Protein AF-A0A7S0KN41-F1 (afdb_monomer_lite)

Structure (mmCIF, N/CA/C/O backbone):
data_AF-A0A7S0KN41-F1
#
_entry.id   AF-A0A7S0KN41-F1
#
loop_
_atom_site.group_PDB
_atom_site.id
_atom_site.type_symbol
_atom_site.label_atom_id
_atom_site.label_alt_id
_atom_site.label_comp_id
_atom_site.label_asym_id
_atom_site.label_entity_id
_atom_site.label_seq_id
_atom_site.pdbx_PDB_ins_code
_atom_site.Cartn_x
_atom_site.Cartn_y
_atom_site.Cartn_z
_atom_site.occupancy
_atom_site.B_iso_or_equiv
_atom_site.auth_seq_id
_atom_site.auth_comp_id
_atom_site.auth_asym_id
_atom_site.auth_atom_id
_atom_site.pdbx_PDB_model_num
ATOM 1 N N . GLN A 1 1 ? -6.021 -13.350 -3.121 1.00 52.75 1 GLN A N 1
ATOM 2 C CA . GLN A 1 1 ? -6.226 -12.996 -4.548 1.00 52.75 1 GLN A CA 1
ATOM 3 C C . GLN A 1 1 ? -6.730 -11.561 -4.726 1.00 52.75 1 GLN A C 1
ATOM 5 O O . GLN A 1 1 ? -6.166 -10.861 -5.558 1.00 52.75 1 GLN A O 1
ATOM 10 N N . ALA A 1 2 ? -7.690 -11.093 -3.914 1.00 72.75 2 ALA A N 1
ATOM 11 C CA . ALA A 1 2 ? -8.206 -9.717 -3.962 1.00 72.75 2 ALA A CA 1
ATOM 12 C C . ALA A 1 2 ? -7.111 -8.631 -3.892 1.00 72.75 2 ALA A C 1
ATOM 14 O O . ALA A 1 2 ? -7.064 -7.757 -4.751 1.00 72.75 2 ALA A O 1
ATOM 15 N N . THR A 1 3 ? -6.153 -8.743 -2.964 1.00 76.12 3 THR A N 1
ATOM 16 C CA . THR A 1 3 ? -5.065 -7.759 -2.797 1.00 76.12 3 THR A CA 1
ATOM 17 C C . THR A 1 3 ? -4.237 -7.556 -4.066 1.00 76.12 3 THR A C 1
ATOM 19 O O . THR A 1 3 ? -3.926 -6.428 -4.422 1.00 76.12 3 THR A O 1
ATOM 22 N N . ARG A 1 4 ? -3.923 -8.629 -4.805 1.00 78.88 4 ARG A N 1
ATOM 23 C CA . ARG A 1 4 ? -3.158 -8.538 -6.060 1.00 78.88 4 ARG A CA 1
ATOM 24 C C . ARG A 1 4 ? -3.926 -7.776 -7.139 1.00 78.88 4 ARG A C 1
ATOM 26 O O . ARG A 1 4 ? -3.322 -6.983 -7.855 1.00 78.88 4 ARG A O 1
ATOM 33 N N . ALA A 1 5 ? -5.228 -8.032 -7.266 1.00 83.44 5 ALA A N 1
ATOM 34 C CA . ALA A 1 5 ? -6.073 -7.331 -8.228 1.00 83.44 5 ALA A CA 1
ATOM 35 C C . ALA A 1 5 ? -6.192 -5.844 -7.868 1.00 83.44 5 ALA A C 1
ATOM 37 O O . ALA A 1 5 ? -6.015 -4.990 -8.732 1.00 83.44 5 ALA A O 1
ATOM 38 N N . THR A 1 6 ? -6.395 -5.535 -6.584 1.00 85.56 6 THR A N 1
ATOM 39 C CA . THR A 1 6 ? -6.456 -4.154 -6.091 1.00 85.56 6 THR A CA 1
ATOM 40 C C . THR A 1 6 ? -5.143 -3.411 -6.309 1.00 85.56 6 THR A C 1
ATOM 42 O O . THR A 1 6 ? -5.169 -2.311 -6.850 1.00 85.56 6 THR A O 1
ATOM 45 N N . VAL A 1 7 ? -3.999 -4.008 -5.959 1.00 84.12 7 VAL A N 1
ATOM 46 C CA . VAL A 1 7 ? -2.689 -3.359 -6.130 1.00 84.12 7 VAL A CA 1
ATOM 47 C C . VAL A 1 7 ? -2.419 -3.050 -7.596 1.00 84.12 7 VAL A C 1
ATOM 49 O O . VAL A 1 7 ? -2.071 -1.920 -7.913 1.00 84.12 7 VAL A O 1
ATOM 52 N N . ARG A 1 8 ? -2.638 -4.003 -8.507 1.00 83.75 8 ARG A N 1
ATOM 53 C CA . ARG A 1 8 ? -2.463 -3.747 -9.945 1.00 83.75 8 ARG A CA 1
ATOM 54 C C . ARG A 1 8 ? -3.367 -2.622 -10.435 1.00 83.75 8 ARG A C 1
ATOM 56 O O . ARG A 1 8 ? -2.878 -1.671 -11.029 1.00 83.75 8 ARG A O 1
ATOM 63 N N . ARG A 1 9 ? -4.654 -2.670 -10.077 1.00 85.75 9 ARG A N 1
ATOM 64 C CA . ARG A 1 9 ? -5.643 -1.650 -10.448 1.00 85.75 9 ARG A CA 1
ATOM 65 C C . ARG A 1 9 ? -5.281 -0.244 -9.959 1.00 85.75 9 ARG A C 1
ATOM 67 O O . ARG A 1 9 ? -5.633 0.720 -10.623 1.00 85.75 9 ARG A O 1
ATOM 74 N N . VAL A 1 10 ? -4.634 -0.119 -8.800 1.00 84.50 10 VAL A N 1
ATOM 75 C CA . VAL A 1 10 ? -4.264 1.183 -8.220 1.00 84.50 10 VAL A CA 1
ATOM 76 C C . VAL A 1 10 ? -2.898 1.659 -8.713 1.00 84.50 10 VAL A C 1
ATOM 78 O O . VAL A 1 10 ? -2.731 2.841 -9.000 1.00 84.50 10 VAL A O 1
ATOM 81 N N . ILE A 1 11 ? -1.921 0.757 -8.815 1.00 84.38 11 ILE A N 1
ATOM 82 C CA . ILE A 1 11 ? -0.528 1.115 -9.093 1.00 84.38 11 ILE A CA 1
ATOM 83 C C . ILE A 1 11 ? -0.243 1.206 -10.593 1.00 84.38 11 ILE A C 1
ATOM 85 O O . ILE A 1 11 ? 0.434 2.141 -11.001 1.00 84.38 11 ILE A O 1
ATOM 89 N N . GLU A 1 12 ? -0.768 0.310 -11.435 1.00 84.31 12 GLU A N 1
ATOM 90 C CA . GLU A 1 12 ? -0.492 0.351 -12.885 1.00 84.31 12 GLU A CA 1
ATOM 91 C C . GLU A 1 12 ? -0.879 1.701 -13.527 1.00 84.31 12 GLU A C 1
ATOM 93 O O . GLU A 1 12 ? -0.041 2.272 -14.223 1.00 84.31 12 GLU A O 1
ATOM 98 N N . PRO A 1 13 ? -2.042 2.315 -13.219 1.00 85.50 13 PRO A N 1
ATOM 99 C CA . PRO A 1 13 ? -2.366 3.646 -13.742 1.00 85.50 13 PRO A CA 1
ATOM 100 C C . PRO A 1 13 ? -1.422 4.757 -13.250 1.00 85.50 13 PRO A C 1
ATOM 102 O O . PRO A 1 13 ? -1.125 5.700 -13.990 1.00 85.50 13 PRO A O 1
ATOM 105 N N . LYS A 1 14 ? -0.916 4.660 -12.010 1.00 82.81 14 LYS A N 1
ATOM 106 C CA . LYS A 1 14 ? 0.088 5.606 -11.492 1.00 82.81 14 LYS A CA 1
ATOM 107 C C . LYS A 1 14 ? 1.402 5.471 -12.263 1.00 82.81 14 LYS A C 1
ATOM 109 O O . LYS A 1 14 ? 1.969 6.478 -12.678 1.00 82.81 14 LYS A O 1
ATOM 114 N N . LEU A 1 15 ? 1.830 4.237 -12.528 1.00 80.69 15 LEU A N 1
ATOM 115 C CA . LEU A 1 15 ? 3.038 3.949 -13.303 1.00 80.69 15 LEU A CA 1
ATOM 116 C C . LEU A 1 15 ? 2.958 4.471 -14.735 1.00 80.69 15 LEU A C 1
ATOM 118 O O . LEU A 1 15 ? 3.934 5.028 -15.240 1.00 80.69 15 LEU A O 1
ATOM 122 N N . ASP A 1 16 ? 1.799 4.330 -15.373 1.00 81.31 16 ASP A N 1
ATOM 123 C CA . ASP A 1 16 ? 1.594 4.826 -16.732 1.00 81.31 16 ASP A CA 1
ATOM 124 C C . ASP A 1 16 ? 1.563 6.359 -16.791 1.00 81.31 16 ASP A C 1
ATOM 126 O O . ASP A 1 16 ? 2.153 6.951 -17.701 1.00 81.31 16 ASP A O 1
ATOM 130 N N . SER A 1 17 ? 0.922 7.015 -15.817 1.00 79.44 17 SER A N 1
ATOM 131 C CA . SER A 1 17 ? 0.825 8.483 -15.785 1.00 79.44 17 SER A CA 1
ATOM 132 C C . SER A 1 17 ? 2.149 9.174 -15.444 1.00 79.44 17 SER A C 1
ATOM 134 O O . SER A 1 17 ? 2.431 10.245 -15.979 1.00 79.44 17 SER A O 1
ATOM 136 N N . GLN A 1 18 ? 2.994 8.552 -14.619 1.00 78.19 18 GLN A N 1
ATOM 137 C CA . GLN A 1 18 ? 4.309 9.083 -14.235 1.00 78.19 18 GLN A CA 1
ATOM 138 C C . GLN A 1 18 ? 5.471 8.500 -15.047 1.00 78.19 18 GLN A C 1
ATOM 140 O O . GLN A 1 18 ? 6.637 8.598 -14.659 1.00 78.19 18 GLN A O 1
ATOM 145 N N . ARG A 1 19 ? 5.169 7.893 -16.195 1.00 82.50 19 ARG A N 1
ATOM 146 C CA . ARG A 1 19 ? 6.162 7.237 -17.040 1.00 82.50 19 ARG A CA 1
ATOM 147 C C . ARG A 1 19 ? 7.242 8.227 -17.519 1.00 82.50 19 ARG A C 1
ATOM 149 O O . ARG A 1 19 ? 6.924 9.195 -18.215 1.00 82.50 19 ARG A O 1
ATOM 156 N N . PRO A 1 20 ? 8.529 7.965 -17.233 1.00 81.44 20 PRO A N 1
ATOM 157 C CA . PRO A 1 20 ? 9.631 8.795 -17.714 1.00 81.44 20 PRO A CA 1
ATOM 158 C C . PRO A 1 20 ? 9.752 8.816 -19.243 1.00 81.44 20 PRO A C 1
ATOM 160 O O . PRO A 1 20 ? 9.395 7.857 -19.936 1.00 81.44 20 PRO A O 1
ATOM 163 N N . LYS A 1 21 ? 10.332 9.896 -19.786 1.00 80.06 21 LYS A N 1
ATOM 164 C CA . LYS A 1 21 ? 10.627 10.004 -21.224 1.00 80.06 21 LYS A CA 1
ATOM 165 C C . LYS A 1 21 ? 11.539 8.856 -21.672 1.00 80.06 21 LYS A C 1
ATOM 167 O O . LYS A 1 21 ? 12.534 8.556 -21.024 1.00 80.06 21 LYS A O 1
ATOM 172 N N . GLY A 1 22 ? 11.206 8.243 -22.806 1.00 78.75 22 GLY A N 1
ATOM 173 C CA . GLY A 1 22 ? 11.960 7.117 -23.364 1.00 78.75 22 GLY A CA 1
ATOM 174 C C . GLY A 1 22 ? 11.556 5.746 -22.817 1.00 78.75 22 GLY A C 1
ATOM 175 O O . GLY A 1 22 ? 12.066 4.746 -23.299 1.00 78.75 22 GLY A O 1
ATOM 176 N N . ILE A 1 23 ? 10.621 5.657 -21.868 1.00 84.75 23 ILE A N 1
ATOM 177 C CA . ILE A 1 23 ? 10.024 4.380 -21.456 1.00 84.75 23 ILE A CA 1
ATOM 178 C C . ILE A 1 23 ? 8.722 4.193 -22.226 1.00 84.75 23 ILE A C 1
ATOM 180 O O . ILE A 1 23 ? 7.878 5.081 -22.227 1.00 84.75 23 ILE A O 1
ATOM 184 N N . SER A 1 24 ? 8.538 3.050 -22.887 1.00 85.75 24 SER A N 1
ATOM 185 C CA . SER A 1 24 ? 7.332 2.723 -23.657 1.00 85.75 24 SER A CA 1
ATOM 186 C C . SER A 1 24 ? 6.235 2.090 -22.795 1.00 85.75 24 SER A C 1
ATOM 188 O O . SER A 1 24 ? 5.062 2.370 -23.031 1.00 85.75 24 SER A O 1
ATOM 190 N N . SER A 1 25 ? 6.597 1.309 -21.771 1.00 86.12 25 SER A N 1
ATOM 191 C CA . SER A 1 25 ? 5.650 0.697 -20.824 1.00 86.12 25 SER A CA 1
ATOM 192 C C . SER A 1 25 ? 6.318 0.352 -19.492 1.00 86.12 25 SER A C 1
ATOM 194 O O . SER A 1 25 ? 7.483 -0.063 -19.502 1.00 86.12 25 SER A O 1
ATOM 196 N N . MET A 1 26 ? 5.566 0.390 -18.390 1.00 86.06 26 MET A N 1
ATOM 197 C CA . MET A 1 26 ? 6.001 -0.099 -17.079 1.00 86.06 26 MET A CA 1
ATOM 198 C C . MET A 1 26 ? 4.859 -0.873 -16.402 1.00 86.06 26 MET A C 1
ATOM 200 O O . MET A 1 26 ? 3.860 -0.292 -16.008 1.00 86.06 26 MET A O 1
ATOM 204 N N . THR A 1 27 ? 4.988 -2.198 -16.290 1.00 87.50 27 THR A N 1
ATOM 205 C CA . THR A 1 27 ? 3.902 -3.093 -15.820 1.00 87.50 27 THR A CA 1
ATOM 206 C C . THR A 1 27 ? 4.419 -4.150 -14.847 1.00 87.50 27 THR A C 1
ATOM 208 O O . THR A 1 27 ? 5.622 -4.416 -14.801 1.00 87.50 27 THR A O 1
ATOM 211 N N . PHE A 1 28 ? 3.540 -4.787 -14.064 1.00 88.56 28 PHE A N 1
ATOM 212 C CA . PHE A 1 28 ? 3.951 -5.878 -13.172 1.00 88.56 28 PHE A CA 1
ATOM 213 C C . PHE A 1 28 ? 4.262 -7.165 -13.950 1.00 88.56 28 PHE A C 1
ATOM 215 O O . PHE A 1 28 ? 3.358 -7.825 -14.464 1.00 88.56 28 PHE A O 1
ATOM 222 N N . ASP A 1 29 ? 5.521 -7.597 -13.915 1.00 90.81 29 ASP A N 1
ATOM 223 C CA . ASP A 1 29 ? 5.954 -8.930 -14.357 1.00 90.81 29 ASP A CA 1
ATOM 224 C C . ASP A 1 29 ? 5.565 -9.994 -13.318 1.00 90.81 29 ASP A C 1
ATOM 226 O O . ASP A 1 29 ? 4.982 -11.032 -13.633 1.00 90.81 29 ASP A O 1
ATOM 230 N N . ALA A 1 30 ? 5.813 -9.699 -12.039 1.00 90.19 30 ALA A N 1
ATOM 231 C CA . ALA A 1 30 ? 5.423 -10.540 -10.914 1.00 90.19 30 ALA A CA 1
ATOM 232 C C . ALA A 1 30 ? 5.002 -9.680 -9.719 1.00 90.19 30 ALA A C 1
ATOM 234 O O . ALA A 1 30 ? 5.593 -8.639 -9.451 1.00 90.19 30 ALA A O 1
ATOM 235 N N . PHE A 1 31 ? 3.975 -10.128 -8.997 1.00 88.88 31 PHE A N 1
ATOM 236 C CA . PHE A 1 31 ? 3.540 -9.493 -7.757 1.00 88.88 31 PHE A CA 1
ATOM 237 C C . PHE A 1 31 ? 3.038 -10.543 -6.766 1.00 88.88 31 PHE A C 1
ATOM 239 O O . PHE A 1 31 ? 2.058 -11.245 -7.042 1.00 88.88 31 PHE A O 1
ATOM 246 N N . ASN A 1 32 ? 3.700 -10.628 -5.618 1.00 87.88 32 ASN A N 1
ATOM 247 C CA . ASN A 1 32 ? 3.282 -11.377 -4.441 1.00 87.88 32 ASN A CA 1
ATOM 248 C C . ASN A 1 32 ? 3.779 -10.635 -3.191 1.00 87.88 32 ASN A C 1
ATOM 250 O O . ASN A 1 32 ? 4.913 -10.168 -3.185 1.00 87.88 32 ASN A O 1
ATOM 254 N N . LEU A 1 33 ? 2.965 -10.550 -2.140 1.00 85.94 33 LEU A N 1
ATOM 255 C CA . LEU A 1 33 ? 3.388 -10.001 -0.848 1.00 85.94 33 LEU A CA 1
ATOM 256 C C . LEU A 1 33 ? 4.203 -11.013 -0.023 1.00 85.94 33 LEU A C 1
ATOM 258 O O . LEU A 1 33 ? 4.853 -10.640 0.939 1.00 85.94 33 LEU A O 1
ATOM 262 N N . GLY A 1 34 ? 4.250 -12.278 -0.433 1.00 87.81 34 GLY A N 1
ATOM 263 C CA . GLY A 1 34 ? 4.980 -13.323 0.274 1.00 87.81 34 GLY A CA 1
ATOM 264 C C . GLY A 1 34 ? 4.087 -14.054 1.271 1.00 87.81 34 GLY A C 1
ATOM 265 O O . GLY A 1 34 ? 2.868 -14.110 1.104 1.00 87.81 34 GLY A O 1
ATOM 266 N N . THR A 1 35 ? 4.707 -14.670 2.271 1.00 89.31 35 THR A N 1
ATOM 267 C CA . THR A 1 35 ? 4.035 -15.577 3.221 1.00 89.31 35 THR A CA 1
ATOM 268 C C . THR A 1 35 ? 4.155 -15.129 4.671 1.00 89.31 35 THR A C 1
ATOM 270 O O . THR A 1 35 ? 3.518 -15.714 5.539 1.00 89.31 35 THR A O 1
ATOM 273 N N . ILE A 1 36 ? 4.978 -14.116 4.943 1.00 91.56 36 ILE A N 1
ATOM 274 C CA . ILE A 1 36 ? 5.187 -13.586 6.289 1.00 91.56 36 ILE A CA 1
ATOM 275 C C . ILE A 1 36 ? 4.062 -12.582 6.591 1.00 91.56 36 ILE A C 1
ATOM 277 O O . ILE A 1 36 ? 3.945 -11.593 5.861 1.00 91.56 36 ILE A O 1
ATOM 281 N N . PRO A 1 37 ? 3.224 -12.810 7.617 1.00 92.12 37 PRO A N 1
ATOM 282 C CA . PRO A 1 37 ? 2.175 -11.869 8.000 1.00 92.12 37 PRO A CA 1
ATOM 283 C C . PRO A 1 37 ? 2.747 -10.653 8.756 1.00 92.12 37 PRO A C 1
ATOM 285 O O . PRO A 1 37 ? 3.859 -10.724 9.284 1.00 92.12 37 PRO A O 1
ATOM 288 N N . PRO A 1 38 ? 2.012 -9.528 8.824 1.00 94.19 38 PRO A N 1
ATOM 289 C CA . PRO A 1 38 ? 2.363 -8.412 9.700 1.00 94.19 38 PRO A CA 1
ATOM 290 C C . PRO A 1 38 ? 2.279 -8.821 11.177 1.00 94.19 38 PRO A C 1
ATOM 292 O O . PRO A 1 38 ? 1.393 -9.576 11.576 1.00 94.19 38 PRO A O 1
ATOM 295 N N . LEU A 1 39 ? 3.190 -8.290 11.986 1.00 96.88 39 LEU A N 1
ATOM 296 C CA . LEU A 1 39 ? 3.156 -8.356 13.438 1.00 96.88 39 LEU A CA 1
ATOM 297 C C . LEU A 1 39 ? 2.352 -7.169 13.964 1.00 96.88 39 LEU A C 1
ATOM 299 O O . LEU A 1 39 ? 2.676 -6.018 13.675 1.00 96.88 39 LEU A O 1
ATOM 303 N N . ILE A 1 40 ? 1.323 -7.447 14.758 1.00 97.44 40 ILE A N 1
ATOM 304 C CA . ILE A 1 40 ? 0.592 -6.410 15.479 1.00 97.44 40 ILE A CA 1
ATOM 305 C C . ILE A 1 40 ? 1.349 -6.113 16.771 1.00 97.44 40 ILE A C 1
ATOM 307 O O . ILE A 1 40 ? 1.549 -7.003 17.594 1.00 97.44 40 ILE A O 1
ATOM 311 N N . GLU A 1 41 ? 1.775 -4.867 16.936 1.00 96.38 41 GLU A N 1
ATOM 312 C CA . GLU A 1 41 ? 2.500 -4.412 18.124 1.00 96.38 41 GLU A CA 1
ATOM 313 C C . GLU A 1 41 ? 1.544 -3.929 19.211 1.00 96.38 41 GLU A C 1
ATOM 315 O O . GLU A 1 41 ? 1.779 -4.151 20.395 1.00 96.38 41 GLU A O 1
ATOM 320 N N . HIS A 1 42 ? 0.473 -3.244 18.806 1.00 94.62 42 HIS A N 1
ATOM 321 C CA . HIS A 1 42 ? -0.465 -2.617 19.725 1.00 94.62 42 HIS A CA 1
ATOM 322 C C . HIS A 1 42 ? -1.845 -2.474 19.085 1.00 94.62 42 HIS A C 1
ATOM 324 O O . HIS A 1 42 ? -1.950 -2.130 17.906 1.00 94.62 42 HIS A O 1
ATOM 330 N N . ILE A 1 43 ? -2.892 -2.704 19.877 1.00 97.06 43 ILE A N 1
ATOM 331 C CA . ILE A 1 43 ? -4.289 -2.460 19.512 1.00 97.06 43 ILE A CA 1
ATOM 332 C C . ILE A 1 43 ? -4.920 -1.648 20.637 1.00 97.06 43 ILE A C 1
ATOM 334 O O . ILE A 1 43 ? -4.829 -2.043 21.798 1.00 97.06 43 ILE A O 1
ATOM 338 N N . ALA A 1 44 ? -5.590 -0.553 20.294 1.00 96.44 44 ALA A N 1
ATOM 339 C CA . ALA A 1 44 ? -6.383 0.221 21.237 1.00 96.44 44 ALA A CA 1
ATOM 340 C C . ALA A 1 44 ? -7.702 0.669 20.616 1.00 96.44 44 ALA A C 1
ATOM 342 O O . ALA A 1 44 ? -7.777 0.970 19.428 1.00 96.44 44 ALA A O 1
ATOM 343 N N . LEU A 1 45 ? -8.732 0.745 21.451 1.00 96.81 45 LEU A N 1
ATOM 344 C CA . LEU A 1 45 ? -9.925 1.521 21.144 1.00 96.81 45 LEU A CA 1
ATOM 345 C C . LEU A 1 45 ? -9.607 2.993 21.384 1.00 96.81 45 LEU A C 1
ATOM 347 O O . LEU A 1 45 ? -9.017 3.332 22.412 1.00 96.81 45 LEU A O 1
ATOM 351 N N . VAL A 1 46 ? -9.989 3.849 20.444 1.00 94.31 46 VAL A N 1
ATOM 352 C CA . VAL A 1 46 ? -9.829 5.299 20.578 1.00 94.31 46 VAL A CA 1
ATOM 353 C C . VAL A 1 46 ? -11.201 5.960 20.678 1.00 94.31 46 VAL A C 1
ATOM 355 O O . VAL A 1 46 ? -12.180 5.388 20.188 1.00 94.31 46 VAL A O 1
ATOM 358 N N . PRO A 1 47 ? -11.304 7.129 21.339 1.00 95.00 47 PRO A N 1
ATOM 359 C CA . PRO A 1 47 ? -12.542 7.893 21.350 1.00 95.00 47 PRO A CA 1
ATOM 360 C C . PRO A 1 47 ? -13.030 8.115 19.914 1.00 95.00 47 PRO A C 1
ATOM 362 O O . PRO A 1 47 ? -12.210 8.461 19.060 1.00 95.00 47 PRO A O 1
ATOM 365 N N . PRO A 1 48 ? -14.316 7.874 19.633 1.00 93.81 48 PRO A N 1
ATOM 366 C CA . PRO A 1 48 ? -14.835 8.048 18.291 1.00 93.81 48 PRO A CA 1
ATOM 367 C C . PRO A 1 48 ? -14.938 9.536 17.939 1.00 93.81 48 PRO A C 1
ATOM 369 O O . PRO A 1 48 ? -15.122 10.374 18.827 1.00 93.81 48 PRO A O 1
ATOM 372 N N . ASP A 1 49 ? -14.816 9.855 16.648 1.00 92.00 49 ASP A N 1
ATOM 373 C CA . ASP A 1 49 ? -14.982 11.229 16.165 1.00 92.00 49 ASP A CA 1
ATOM 374 C C . ASP A 1 49 ? -16.482 11.599 16.127 1.00 92.00 49 ASP A C 1
ATOM 376 O O . ASP A 1 49 ? -16.847 12.728 16.462 1.00 92.00 49 ASP A O 1
ATOM 380 N N . GLU A 1 50 ? -17.358 10.632 15.811 1.00 93.81 50 GLU A N 1
ATOM 381 C CA . GLU A 1 50 ? -18.823 10.771 15.848 1.00 93.81 50 GLU A CA 1
ATOM 382 C C . GLU A 1 50 ? -19.498 9.713 16.747 1.00 93.81 50 GLU A C 1
ATOM 384 O O . GLU A 1 50 ? -18.940 8.663 17.056 1.00 93.81 50 GLU A O 1
ATOM 389 N N . ALA A 1 51 ? -20.717 9.990 17.223 1.00 92.38 51 ALA A N 1
ATOM 390 C CA . ALA A 1 51 ? -21.376 9.171 18.251 1.00 92.38 51 ALA A CA 1
ATOM 391 C C . ALA A 1 51 ? -21.736 7.745 17.792 1.00 92.38 51 ALA A C 1
ATOM 393 O O . ALA A 1 51 ? -21.875 6.847 18.624 1.00 92.38 51 ALA A O 1
ATOM 394 N N . ASP A 1 52 ? -21.907 7.539 16.491 1.00 93.69 52 ASP A N 1
ATOM 395 C CA . ASP A 1 52 ? -22.261 6.271 15.859 1.00 93.69 52 ASP A CA 1
ATOM 396 C C . ASP A 1 52 ? -21.061 5.612 15.163 1.00 93.69 52 ASP A C 1
ATOM 398 O O . ASP A 1 52 ? -21.235 4.853 14.206 1.00 93.69 52 ASP A O 1
ATOM 402 N N . GLU A 1 53 ? -19.849 5.860 15.670 1.00 95.69 53 GLU A N 1
ATOM 403 C CA . GLU A 1 53 ? -18.619 5.228 15.200 1.00 95.69 53 GLU A CA 1
ATOM 404 C C . GLU A 1 53 ? -17.956 4.327 16.247 1.00 95.69 53 GLU A C 1
ATOM 406 O O . GLU A 1 53 ? -17.991 4.572 17.454 1.00 95.69 53 GLU A O 1
ATOM 411 N N . LEU A 1 54 ? -17.247 3.305 15.758 1.00 96.12 54 LEU A N 1
ATOM 412 C CA . LEU A 1 54 ? -16.237 2.580 16.528 1.00 96.12 54 LEU A CA 1
ATOM 413 C C . LEU A 1 54 ? -14.871 2.798 15.886 1.00 96.12 54 LEU A C 1
ATOM 415 O O . LEU A 1 54 ? -14.664 2.424 14.730 1.00 96.12 54 LEU A O 1
ATOM 419 N N . GLN A 1 55 ? -13.930 3.351 16.649 1.00 97.25 55 GLN A N 1
ATOM 420 C CA . GLN A 1 55 ? -12.575 3.594 16.171 1.00 97.25 55 GLN A CA 1
ATOM 421 C C . GLN A 1 55 ? -11.549 2.716 16.894 1.00 97.25 55 GLN A C 1
ATOM 423 O O . GLN A 1 55 ? -11.488 2.655 18.124 1.00 97.25 55 GLN A O 1
ATOM 428 N N . ILE A 1 56 ? -10.721 2.028 16.108 1.00 97.56 56 ILE A N 1
ATOM 429 C CA . ILE A 1 56 ? -9.669 1.126 16.581 1.00 97.56 56 ILE A CA 1
ATOM 430 C C . ILE A 1 56 ? -8.347 1.576 15.972 1.00 97.56 56 ILE A C 1
ATOM 432 O O . ILE A 1 56 ? -8.229 1.699 14.755 1.00 97.56 56 ILE A O 1
ATOM 436 N N . GLN A 1 57 ? -7.329 1.770 16.799 1.00 97.44 57 GLN A N 1
ATOM 437 C CA . GLN A 1 57 ? -5.973 2.044 16.351 1.00 97.44 57 GLN A CA 1
ATOM 438 C C . GLN A 1 57 ? -5.123 0.777 16.455 1.00 97.44 57 GLN A C 1
ATOM 440 O O . GLN A 1 57 ? -5.070 0.130 17.502 1.00 97.44 57 GLN A O 1
ATOM 445 N N . VAL A 1 58 ? -4.443 0.430 15.364 1.00 97.81 58 VAL A N 1
ATOM 446 C CA . VAL A 1 58 ? -3.578 -0.747 15.254 1.00 97.81 58 VAL A CA 1
ATOM 447 C C . VAL A 1 58 ? -2.194 -0.305 14.807 1.00 97.81 58 VAL A C 1
ATOM 449 O O . VAL A 1 58 ? -2.021 0.177 13.687 1.00 97.81 58 VAL A O 1
ATOM 452 N N . LYS A 1 59 ? -1.193 -0.506 15.663 1.00 97.56 59 LYS A N 1
ATOM 453 C CA . LYS A 1 59 ? 0.215 -0.356 15.291 1.00 97.56 59 LYS A CA 1
ATOM 454 C C . LYS A 1 59 ? 0.753 -1.702 14.834 1.00 97.56 59 LYS A C 1
ATOM 456 O O . LYS A 1 59 ? 0.621 -2.693 15.556 1.00 97.56 59 LYS A O 1
ATOM 461 N N . PHE A 1 60 ? 1.361 -1.745 13.656 1.00 97.25 60 PHE A N 1
ATOM 462 C CA . PHE A 1 60 ? 1.901 -2.976 13.097 1.00 97.25 60 PHE A CA 1
ATOM 463 C C . PHE A 1 60 ? 3.237 -2.757 12.396 1.00 97.25 60 PHE A C 1
ATOM 465 O O . PHE A 1 60 ? 3.517 -1.699 11.825 1.00 97.25 60 PHE A O 1
ATOM 472 N N . THR A 1 61 ? 4.042 -3.813 12.393 1.00 97.06 61 THR A N 1
ATOM 473 C CA . THR A 1 61 ? 5.256 -3.917 11.592 1.00 97.06 61 THR A CA 1
ATOM 474 C C . THR A 1 61 ? 5.170 -5.108 10.658 1.00 97.06 61 THR A C 1
ATOM 4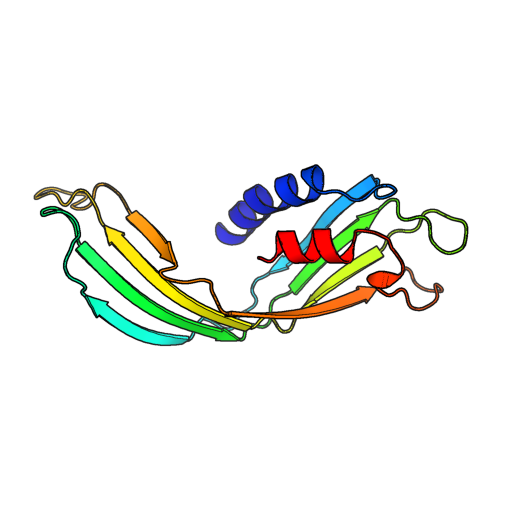76 O O . THR A 1 61 ? 4.621 -6.157 10.980 1.00 97.06 61 THR A O 1
ATOM 479 N N . TRP A 1 62 ? 5.719 -4.969 9.462 1.00 95.12 62 TRP A N 1
ATOM 480 C CA . TRP A 1 62 ? 5.749 -6.031 8.475 1.00 95.12 62 TRP A CA 1
ATOM 481 C C . TRP A 1 62 ? 7.108 -6.071 7.801 1.00 95.12 62 TRP A C 1
ATOM 483 O O . TRP A 1 62 ? 7.490 -5.130 7.120 1.00 95.12 62 TRP A O 1
ATOM 493 N N . LYS A 1 63 ? 7.840 -7.168 7.994 1.00 93.75 63 LYS A N 1
ATOM 494 C CA . LYS A 1 63 ? 9.123 -7.441 7.333 1.00 93.75 63 LYS A CA 1
ATOM 495 C C . LYS A 1 63 ? 8.934 -8.647 6.425 1.00 93.75 63 LYS A C 1
ATOM 497 O O . LYS A 1 63 ? 9.197 -9.783 6.814 1.00 93.75 63 LYS A O 1
ATOM 502 N N . GLY A 1 64 ? 8.348 -8.388 5.264 1.00 85.94 64 GLY A N 1
ATOM 503 C CA . GLY A 1 64 ? 7.892 -9.427 4.354 1.00 85.94 64 GLY A CA 1
ATOM 504 C C . GLY A 1 64 ? 8.984 -9.967 3.438 1.00 85.94 64 GLY A C 1
ATOM 505 O O . GLY A 1 64 ? 10.061 -9.393 3.286 1.00 85.94 64 GLY A O 1
ATOM 506 N N . ASN A 1 65 ? 8.648 -11.048 2.739 1.00 88.56 65 ASN A N 1
ATOM 507 C CA . ASN A 1 65 ? 9.406 -11.584 1.611 1.00 88.56 65 ASN A CA 1
ATOM 508 C C . ASN A 1 65 ? 8.626 -11.413 0.292 1.00 88.56 65 ASN A C 1
ATOM 510 O O . ASN A 1 65 ? 8.303 -12.411 -0.366 1.00 88.56 65 ASN A O 1
ATOM 514 N N . PRO A 1 66 ? 8.265 -10.176 -0.103 1.00 89.94 66 PRO A N 1
ATOM 515 C CA . PRO A 1 66 ? 7.494 -9.986 -1.312 1.00 89.94 66 PRO A CA 1
ATOM 516 C C . PRO A 1 66 ? 8.332 -10.283 -2.556 1.00 89.94 66 PRO A C 1
ATOM 518 O O . PRO A 1 66 ? 9.560 -10.207 -2.560 1.00 89.94 66 PRO A O 1
ATOM 521 N N . LYS A 1 67 ? 7.631 -10.578 -3.646 1.00 90.12 67 LYS A N 1
ATOM 522 C CA . LYS A 1 67 ? 8.182 -10.648 -4.994 1.00 90.12 67 LYS A CA 1
ATOM 523 C C . LYS A 1 67 ? 7.468 -9.610 -5.842 1.00 90.12 67 LYS A C 1
ATOM 525 O O . LYS A 1 67 ? 6.390 -9.892 -6.372 1.00 90.12 67 LYS A O 1
ATOM 530 N N . VAL A 1 68 ? 8.057 -8.425 -5.951 1.00 90.94 68 VAL A N 1
ATOM 531 C CA . VAL A 1 68 ? 7.536 -7.322 -6.762 1.00 90.94 68 VAL A CA 1
ATOM 532 C C . VAL A 1 68 ? 8.522 -7.052 -7.884 1.00 90.94 68 VAL A C 1
ATOM 534 O O . VAL A 1 68 ? 9.623 -6.571 -7.651 1.00 90.94 68 VAL A O 1
ATOM 537 N N . VAL A 1 69 ? 8.136 -7.394 -9.109 1.00 90.88 69 VAL A N 1
ATOM 538 C CA . VAL A 1 69 ? 8.984 -7.222 -10.288 1.00 90.88 69 VAL A CA 1
ATOM 539 C C . VAL A 1 69 ? 8.221 -6.427 -11.331 1.00 90.88 69 VAL A C 1
ATOM 541 O O . VAL A 1 69 ? 7.156 -6.856 -11.780 1.00 90.88 69 VAL A O 1
ATOM 544 N N . PHE A 1 70 ? 8.785 -5.299 -11.748 1.00 89.62 70 PHE A N 1
ATOM 545 C CA . PHE A 1 70 ? 8.281 -4.499 -12.857 1.00 89.62 70 PHE A CA 1
ATOM 546 C C . PHE A 1 70 ? 9.041 -4.829 -14.136 1.00 89.62 70 PHE A C 1
ATOM 548 O O . PHE A 1 70 ? 10.271 -4.884 -14.136 1.00 89.62 70 PHE A O 1
ATOM 555 N N . LYS A 1 71 ? 8.317 -5.010 -15.240 1.00 89.94 71 LYS A N 1
ATOM 556 C CA . LYS A 1 71 ? 8.881 -5.041 -16.588 1.00 89.94 71 LYS A CA 1
ATOM 557 C C . LYS A 1 71 ? 8.820 -3.634 -17.165 1.00 89.94 71 LYS A C 1
ATOM 559 O O . LYS A 1 71 ? 7.737 -3.068 -17.314 1.00 89.94 71 LYS A O 1
ATOM 564 N N . VAL A 1 72 ? 9.982 -3.107 -17.528 1.00 87.88 72 VAL A N 1
ATOM 565 C CA . VAL A 1 72 ? 10.142 -1.795 -18.157 1.00 87.88 72 VAL A CA 1
ATOM 566 C C . VAL A 1 72 ? 10.587 -2.005 -19.597 1.00 87.88 72 VAL A C 1
ATOM 568 O O . VAL A 1 72 ? 11.546 -2.731 -19.856 1.00 87.88 72 VAL A O 1
ATOM 571 N N . GLN A 1 73 ? 9.878 -1.398 -20.542 1.00 86.81 73 GLN A N 1
ATOM 572 C CA . GLN A 1 73 ? 10.207 -1.439 -21.969 1.00 86.81 73 GLN A CA 1
ATOM 573 C C . GLN A 1 73 ? 10.492 -0.032 -22.475 1.00 86.81 73 GLN A C 1
ATOM 575 O O . GLN A 1 73 ? 10.019 0.940 -21.890 1.00 86.81 73 GLN A O 1
ATOM 580 N N . GLY A 1 74 ? 11.263 0.080 -23.554 1.00 79.81 74 GLY A N 1
ATOM 581 C CA . GLY A 1 74 ? 11.604 1.364 -24.158 1.00 79.81 74 GLY A CA 1
ATOM 582 C C . GLY A 1 74 ? 12.947 1.995 -23.773 1.00 79.81 74 GLY A C 1
ATOM 583 O O . GLY A 1 74 ? 13.489 2.653 -24.660 1.00 79.81 74 GLY A O 1
ATOM 584 N N . PRO A 1 75 ? 13.534 1.818 -22.563 1.00 76.75 75 PRO A N 1
ATOM 585 C CA . PRO A 1 75 ? 14.713 2.594 -22.211 1.00 76.75 75 PRO A CA 1
ATOM 586 C C . PRO A 1 75 ? 15.839 2.333 -23.211 1.00 76.75 75 PRO A C 1
ATOM 588 O O . PRO A 1 75 ? 16.173 1.186 -23.524 1.00 76.75 75 PRO A O 1
ATOM 591 N N . MET A 1 76 ? 16.380 3.432 -23.735 1.00 73.19 76 MET A N 1
ATOM 592 C CA . MET A 1 76 ? 17.513 3.428 -24.645 1.00 73.19 76 MET A CA 1
ATOM 593 C C . MET A 1 76 ? 18.777 3.288 -23.812 1.00 73.19 76 MET A C 1
ATOM 595 O O . MET A 1 76 ? 19.189 4.220 -23.123 1.00 73.19 76 MET A O 1
ATOM 599 N N . ILE A 1 77 ? 19.375 2.110 -23.864 1.00 72.19 77 ILE A N 1
ATOM 600 C CA . ILE A 1 77 ? 20.609 1.784 -23.158 1.00 72.19 77 ILE A CA 1
ATOM 601 C C . ILE A 1 77 ? 21.576 1.155 -24.154 1.00 72.19 77 ILE A C 1
ATOM 603 O O . ILE A 1 77 ? 21.176 0.382 -25.019 1.00 72.19 77 ILE A O 1
ATOM 607 N N . TYR A 1 78 ? 22.852 1.530 -24.068 1.00 67.19 78 TYR A N 1
ATOM 608 C CA . TYR A 1 78 ? 23.913 0.999 -24.935 1.00 67.19 78 TYR A CA 1
ATOM 609 C C . TYR A 1 78 ? 23.610 1.078 -26.448 1.00 67.19 78 TYR A C 1
ATOM 611 O O . TYR A 1 78 ? 24.000 0.201 -27.210 1.00 67.19 78 TYR A O 1
ATOM 619 N N . GLY A 1 79 ? 22.914 2.132 -26.892 1.00 69.44 79 GLY A N 1
ATOM 620 C CA . GLY A 1 79 ? 22.625 2.366 -28.313 1.00 69.44 79 GLY A CA 1
ATOM 621 C C . GLY A 1 79 ? 21.397 1.635 -28.869 1.00 69.44 79 GLY A C 1
ATOM 622 O O . GLY A 1 79 ? 21.157 1.716 -30.070 1.00 69.44 79 GLY A O 1
ATOM 623 N N . GLY A 1 80 ? 20.593 0.969 -28.031 1.00 70.56 80 GLY A N 1
ATOM 624 C CA . GLY A 1 80 ? 19.361 0.303 -28.464 1.00 70.56 80 GLY A CA 1
ATOM 625 C C . GLY A 1 80 ? 18.273 0.248 -27.391 1.00 70.56 80 GLY A C 1
ATOM 626 O O . GLY A 1 8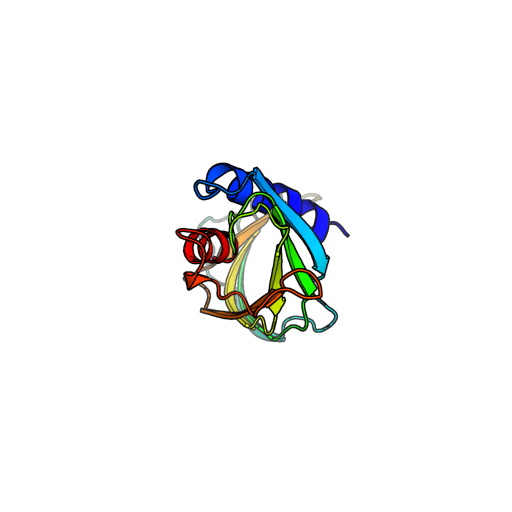0 ? 18.508 0.515 -26.213 1.00 70.56 80 GLY A O 1
ATOM 627 N N . THR A 1 81 ? 17.053 -0.101 -27.799 1.00 73.62 81 THR A N 1
ATOM 628 C CA . THR A 1 81 ? 15.940 -0.334 -26.871 1.00 73.62 81 THR A CA 1
ATOM 629 C C . THR A 1 81 ? 16.061 -1.720 -26.268 1.00 73.62 81 THR A C 1
ATOM 631 O O . THR A 1 81 ? 16.136 -2.708 -26.997 1.00 73.62 81 THR A O 1
ATOM 634 N N . SER A 1 82 ? 16.053 -1.818 -24.942 1.00 76.62 82 SER A N 1
ATOM 635 C CA . SER A 1 82 ? 16.156 -3.110 -24.266 1.00 76.62 82 SER A CA 1
ATOM 636 C C . SER A 1 82 ? 15.232 -3.199 -23.057 1.00 76.62 82 SER A C 1
ATOM 638 O O . SER A 1 82 ? 15.126 -2.237 -22.295 1.00 76.62 82 SER A O 1
ATOM 640 N N . PRO A 1 83 ? 14.531 -4.332 -22.864 1.00 82.69 83 PRO A N 1
ATOM 641 C CA . PRO A 1 83 ? 13.681 -4.509 -21.702 1.00 82.69 83 PRO A CA 1
ATOM 642 C C . PRO A 1 83 ? 14.530 -4.670 -20.439 1.00 82.69 83 PRO A C 1
ATOM 644 O O . PRO A 1 83 ? 15.555 -5.355 -20.435 1.00 82.69 83 PRO A O 1
ATOM 647 N N . LEU A 1 84 ? 14.055 -4.080 -19.350 1.00 87.62 84 LEU A N 1
ATOM 648 C CA . LEU A 1 84 ? 14.654 -4.176 -18.024 1.00 87.62 84 LEU A CA 1
ATOM 649 C C . LEU A 1 84 ? 13.637 -4.748 -17.045 1.00 87.62 84 LEU A C 1
ATOM 651 O O . LEU A 1 84 ? 12.426 -4.552 -17.195 1.00 87.62 84 LEU A O 1
ATOM 655 N N . LYS A 1 85 ? 14.135 -5.431 -16.018 1.00 90.12 85 LYS A N 1
ATOM 656 C CA . LYS A 1 85 ? 13.334 -5.819 -14.860 1.00 90.12 85 LYS A CA 1
ATOM 657 C C . LYS A 1 85 ? 13.796 -5.051 -13.634 1.00 90.12 85 LYS A C 1
ATOM 659 O O . LYS A 1 85 ? 14.988 -5.025 -13.340 1.00 90.12 85 LYS A O 1
ATOM 664 N N . ILE A 1 86 ? 12.853 -4.447 -12.924 1.00 89.31 86 ILE A N 1
ATOM 665 C CA . ILE A 1 86 ? 13.098 -3.781 -11.644 1.00 89.31 86 ILE A CA 1
ATOM 666 C C . ILE A 1 86 ? 12.509 -4.664 -10.561 1.00 89.31 86 ILE A C 1
ATOM 668 O O . ILE A 1 86 ? 11.301 -4.876 -10.524 1.00 89.31 86 ILE A O 1
ATOM 672 N N . ASP A 1 87 ? 13.379 -5.207 -9.728 1.00 90.75 87 ASP A N 1
ATOM 673 C CA . ASP A 1 87 ? 13.048 -6.083 -8.615 1.00 90.75 87 ASP A CA 1
ATOM 674 C C . ASP A 1 87 ? 13.026 -5.245 -7.335 1.00 90.75 87 ASP A C 1
ATOM 676 O O . ASP A 1 87 ? 14.019 -4.589 -7.009 1.00 90.75 87 ASP A O 1
ATOM 680 N N . VAL A 1 88 ? 11.887 -5.228 -6.649 1.00 89.19 88 VAL A N 1
ATOM 681 C CA . VAL A 1 88 ? 11.701 -4.567 -5.358 1.00 89.19 88 VAL A CA 1
ATOM 682 C C . VAL A 1 88 ? 11.551 -5.655 -4.302 1.00 89.19 88 VAL A C 1
ATOM 684 O O . VAL A 1 88 ? 10.574 -6.411 -4.294 1.00 89.19 88 VAL A O 1
ATOM 687 N N . GLY A 1 89 ? 12.541 -5.734 -3.420 1.00 88.25 89 GLY A N 1
ATOM 688 C CA . GLY A 1 89 ? 12.638 -6.731 -2.359 1.00 88.25 89 GLY A CA 1
ATOM 689 C C . GLY A 1 89 ? 12.955 -6.101 -1.007 1.00 88.25 89 GLY A C 1
ATOM 690 O O . GLY A 1 89 ? 13.046 -4.881 -0.887 1.00 88.25 89 GLY A O 1
ATOM 691 N N . GLU A 1 90 ? 13.120 -6.949 0.012 1.00 86.81 90 GLU A N 1
ATOM 692 C CA . GLU A 1 90 ? 13.452 -6.534 1.389 1.00 86.81 90 GLU A CA 1
ATOM 693 C C . GLU A 1 90 ? 12.501 -5.444 1.935 1.00 86.81 90 GLU A C 1
ATOM 695 O O . GLU A 1 90 ? 12.920 -4.525 2.632 1.00 86.81 90 GLU A O 1
ATOM 700 N N . LEU A 1 91 ? 11.210 -5.531 1.587 1.00 90.25 91 LEU A N 1
ATOM 701 C CA . LEU A 1 91 ? 10.205 -4.547 1.984 1.00 90.25 91 LEU A CA 1
ATOM 702 C C . LEU A 1 91 ? 9.884 -4.682 3.476 1.00 90.25 91 LEU A C 1
ATOM 704 O O . LEU A 1 91 ? 9.375 -5.712 3.932 1.00 90.25 91 LEU A O 1
ATOM 708 N N . ALA A 1 92 ? 10.153 -3.613 4.213 1.00 92.81 92 ALA A N 1
ATOM 709 C CA . ALA A 1 92 ? 9.797 -3.446 5.607 1.00 92.81 92 ALA A CA 1
ATOM 710 C C . ALA A 1 92 ? 8.871 -2.237 5.762 1.00 92.81 92 ALA A C 1
ATOM 712 O O . ALA A 1 92 ? 9.184 -1.148 5.285 1.00 92.81 92 ALA A O 1
ATOM 713 N N . ILE A 1 93 ? 7.749 -2.431 6.446 1.00 94.50 93 ILE A N 1
ATOM 714 C CA . ILE A 1 93 ? 6.753 -1.400 6.730 1.00 94.50 93 ILE A CA 1
ATOM 715 C C . ILE A 1 93 ? 6.558 -1.326 8.241 1.00 94.50 93 ILE A C 1
ATOM 717 O O . ILE A 1 93 ? 6.436 -2.358 8.900 1.00 94.50 93 ILE A O 1
ATOM 721 N N . SER A 1 94 ? 6.514 -0.120 8.792 1.00 96.56 94 SER A N 1
ATOM 722 C CA . SER A 1 94 ? 6.032 0.144 10.147 1.00 96.56 94 SER A CA 1
ATOM 723 C C . SER A 1 94 ? 5.007 1.257 10.065 1.00 96.56 94 SER A C 1
ATOM 725 O O . SER A 1 94 ? 5.314 2.330 9.548 1.00 96.56 94 SER A O 1
ATOM 727 N N . ALA A 1 95 ? 3.798 1.000 10.547 1.00 96.81 95 ALA A N 1
ATOM 728 C CA . ALA A 1 95 ? 2.706 1.946 10.415 1.00 96.81 95 ALA A CA 1
ATOM 729 C C . ALA A 1 95 ? 1.694 1.809 11.551 1.00 96.81 95 ALA A C 1
ATOM 731 O O . ALA A 1 95 ? 1.549 0.751 12.170 1.00 96.81 95 ALA A O 1
ATOM 732 N N . THR A 1 96 ? 0.957 2.891 11.766 1.00 97.38 96 THR A N 1
ATOM 733 C CA . THR A 1 96 ? -0.176 2.937 12.680 1.00 97.38 96 THR A CA 1
ATOM 734 C C . THR A 1 96 ? -1.430 3.233 11.865 1.00 97.38 96 THR A C 1
ATOM 736 O O . THR A 1 96 ? -1.522 4.274 11.214 1.00 97.38 96 THR A O 1
ATOM 739 N N . ALA A 1 97 ? -2.380 2.298 11.850 1.00 96.94 97 ALA A N 1
ATOM 740 C CA . ALA A 1 97 ? -3.641 2.440 11.132 1.00 96.94 97 ALA A CA 1
ATOM 741 C C . ALA A 1 97 ? -4.795 2.723 12.096 1.00 96.94 97 ALA A C 1
ATOM 743 O O . ALA A 1 97 ? -4.895 2.088 13.147 1.00 96.94 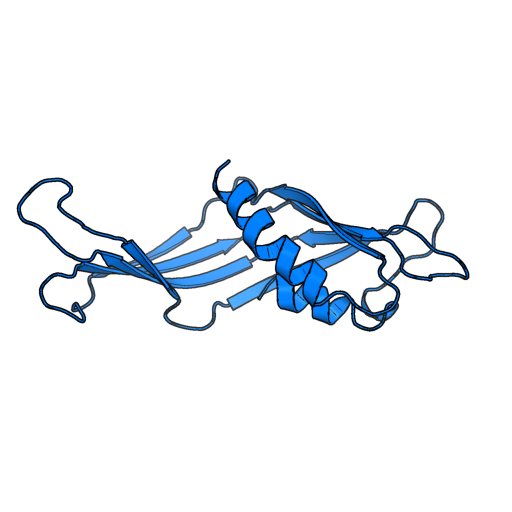97 ALA A O 1
ATOM 744 N N . LYS A 1 98 ? -5.687 3.634 11.713 1.00 96.69 98 LYS A N 1
ATOM 745 C CA . LYS A 1 98 ? -6.987 3.852 12.346 1.00 96.69 98 LYS A CA 1
ATOM 746 C C . LYS A 1 98 ? -8.061 3.179 11.499 1.00 96.69 98 LYS A C 1
ATOM 748 O O . LYS A 1 98 ? -8.170 3.437 10.302 1.00 96.69 98 LYS A O 1
ATOM 753 N N . ILE A 1 99 ? -8.818 2.288 12.122 1.00 97.50 99 ILE A N 1
ATOM 754 C CA . ILE A 1 99 ? -9.962 1.595 11.543 1.00 97.50 99 ILE A CA 1
ATOM 755 C C . ILE A 1 99 ? -11.209 2.240 12.139 1.00 97.50 99 ILE A C 1
ATOM 757 O O . ILE A 1 99 ? -11.422 2.143 13.346 1.00 97.50 9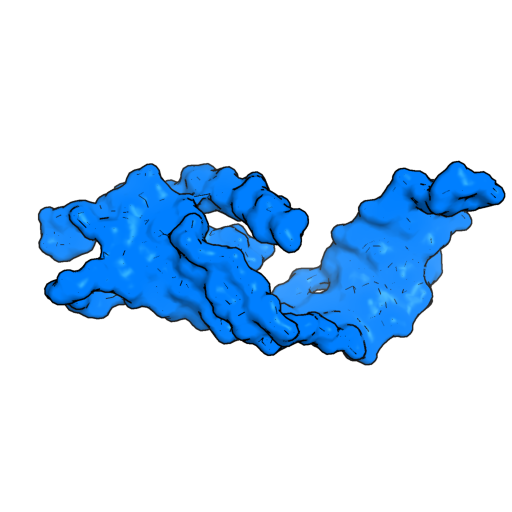9 ILE A O 1
ATOM 761 N N . THR A 1 100 ? -12.017 2.874 11.299 1.00 97.25 100 THR A N 1
ATOM 762 C CA . THR A 1 100 ? -13.295 3.484 11.677 1.00 97.25 100 THR A CA 1
ATOM 763 C C . THR A 1 100 ? -14.431 2.651 11.097 1.00 97.25 100 THR A C 1
ATOM 765 O O . THR A 1 100 ? -14.477 2.412 9.887 1.00 97.25 100 THR A O 1
ATOM 768 N N . LEU A 1 101 ? -15.333 2.187 11.957 1.00 96.75 101 LEU A N 1
ATOM 769 C CA . LEU A 1 101 ? -16.581 1.527 11.580 1.00 96.75 101 LEU A CA 1
ATOM 770 C C . LEU A 1 101 ? -17.725 2.528 11.743 1.00 96.75 101 LEU A C 1
ATOM 772 O O . LEU A 1 101 ? -17.954 2.986 12.859 1.00 96.75 101 LEU A O 1
ATOM 776 N N . ALA A 1 102 ? -18.417 2.851 10.651 1.00 95.00 102 ALA A N 1
ATOM 777 C CA . ALA A 1 102 ? -19.474 3.864 10.608 1.00 95.00 102 ALA A CA 1
ATOM 778 C C . ALA A 1 102 ? -20.445 3.572 9.450 1.00 95.00 102 ALA A C 1
ATOM 780 O O . ALA A 1 102 ? -20.006 3.132 8.392 1.00 95.00 102 ALA A O 1
ATOM 781 N N . HIS A 1 103 ? -21.755 3.786 9.538 1.00 93.94 103 HIS A N 1
ATOM 782 C CA . HIS A 1 103 ? -22.562 4.140 10.709 1.00 93.94 103 HIS A CA 1
ATOM 783 C C . HIS A 1 103 ? -22.942 2.881 11.502 1.00 93.94 103 HIS A C 1
ATOM 785 O O . HIS A 1 103 ? -23.283 1.853 10.901 1.00 93.94 103 HIS A O 1
ATOM 791 N N . LEU A 1 104 ? -22.871 2.931 12.833 1.00 94.38 104 LEU A N 1
ATOM 792 C CA . LEU A 1 104 ? -23.300 1.829 13.697 1.00 94.38 104 LEU A CA 1
ATOM 793 C C . LEU A 1 104 ? -24.832 1.756 13.768 1.00 94.38 104 LEU A C 1
ATOM 795 O O . LEU A 1 104 ? -25.513 2.752 13.996 1.00 94.38 104 LEU A O 1
ATOM 799 N N . MET A 1 105 ? -25.383 0.555 13.588 1.00 93.56 105 MET A N 1
ATOM 800 C CA . MET A 1 105 ? -26.828 0.313 13.514 1.00 93.56 105 MET A CA 1
ATOM 801 C C . MET A 1 105 ? -27.251 -0.806 14.471 1.00 93.56 105 MET A C 1
ATOM 803 O O . MET A 1 105 ? -26.512 -1.762 14.700 1.00 93.56 105 MET A O 1
ATOM 807 N N . GLY A 1 106 ? -28.472 -0.711 15.006 1.00 92.75 106 GLY A N 1
ATOM 808 C CA . GLY A 1 106 ? -29.052 -1.724 15.901 1.00 92.75 106 GLY A CA 1
ATOM 809 C C . GLY A 1 106 ? -29.548 -2.995 15.197 1.00 92.75 106 GLY A C 1
ATOM 810 O O . GLY A 1 106 ? -29.957 -3.941 15.864 1.00 92.75 106 GLY A O 1
ATOM 811 N N . GLU A 1 107 ? -29.510 -3.029 13.865 1.00 92.19 107 GLU A N 1
ATOM 812 C CA . GLU A 1 107 ? -29.916 -4.161 13.031 1.00 92.19 107 GLU A CA 1
ATOM 813 C C . GLU A 1 107 ? -28.789 -4.579 12.078 1.00 92.19 107 GLU A C 1
ATOM 815 O O . GLU A 1 107 ? -27.894 -3.790 11.769 1.00 92.19 107 GLU A O 1
ATOM 820 N N . ALA A 1 108 ? -28.802 -5.837 11.629 1.00 89.50 108 ALA A N 1
ATOM 821 C CA . ALA A 1 108 ? -27.786 -6.357 10.716 1.00 89.50 108 ALA A CA 1
ATOM 822 C C . ALA A 1 108 ? -27.767 -5.536 9.407 1.00 89.50 108 ALA A C 1
ATOM 824 O O . ALA A 1 108 ? -28.835 -5.278 8.853 1.00 89.50 108 ALA A O 1
ATOM 825 N N . PRO A 1 109 ? -26.586 -5.144 8.884 1.00 89.94 109 PRO A N 1
ATOM 826 C CA . PRO A 1 109 ? -25.240 -5.655 9.188 1.00 89.94 109 PRO A CA 1
ATOM 827 C C . PRO A 1 109 ? -24.502 -4.983 10.367 1.00 89.94 109 PRO A C 1
ATOM 829 O O . PRO A 1 109 ? -23.298 -5.186 10.508 1.00 89.94 109 PRO A O 1
ATOM 832 N N . CYS A 1 110 ? -25.183 -4.201 11.212 1.00 91.62 110 CYS A N 1
ATOM 833 C CA . CYS A 1 110 ? -24.666 -3.480 12.390 1.00 91.62 110 CYS A CA 1
ATOM 834 C C . CYS A 1 110 ? -23.628 -2.380 12.107 1.00 91.62 110 CYS A C 1
ATOM 836 O O . CYS A 1 110 ? -23.440 -1.497 12.938 1.00 91.62 110 CYS A O 1
ATOM 838 N N . VAL A 1 111 ? -22.975 -2.409 10.944 1.00 95.56 111 VAL A N 1
ATOM 839 C CA . VAL A 1 111 ? -21.972 -1.442 10.492 1.00 95.56 111 VAL A CA 1
ATOM 840 C C . VAL A 1 111 ? -22.246 -1.097 9.028 1.00 95.56 111 VAL A C 1
ATOM 842 O O . VAL A 1 111 ? -22.265 -1.988 8.177 1.00 95.56 111 VAL A O 1
ATOM 845 N N . GLY A 1 112 ? -22.447 0.186 8.723 1.00 93.94 112 GLY A N 1
ATOM 846 C CA . GLY A 1 112 ? -22.703 0.661 7.357 1.00 93.94 112 GLY A CA 1
ATOM 847 C C . GLY A 1 112 ? -21.468 0.661 6.448 1.00 93.94 112 GLY A C 1
ATOM 848 O O . GLY A 1 112 ? -21.590 0.534 5.230 1.00 93.94 112 GLY A O 1
ATOM 849 N N . GLY A 1 113 ? -20.274 0.768 7.026 1.00 94.31 113 GLY A N 1
ATOM 850 C CA . GLY A 1 113 ? -19.035 0.972 6.292 1.00 94.31 113 GLY A CA 1
ATOM 851 C C . GLY A 1 113 ? -17.785 0.862 7.162 1.00 94.31 113 GLY A C 1
ATOM 852 O O . GLY A 1 113 ? -17.824 0.862 8.392 1.00 94.31 113 GLY A O 1
ATOM 853 N N . THR A 1 114 ? -16.643 0.721 6.495 1.00 95.12 114 THR A N 1
ATOM 854 C CA . THR A 1 114 ? -15.332 0.628 7.140 1.00 95.12 114 THR A CA 1
ATOM 855 C C . THR A 1 114 ? -14.345 1.505 6.398 1.00 95.12 114 THR A C 1
ATOM 857 O O . THR A 1 114 ? -14.160 1.361 5.188 1.00 95.12 114 THR A O 1
ATOM 860 N N . GLN A 1 115 ? -13.676 2.373 7.141 1.00 95.06 115 GLN A N 1
ATOM 861 C CA . GLN A 1 115 ? -12.591 3.201 6.653 1.00 95.06 115 GLN A CA 1
ATOM 862 C C . GLN A 1 115 ? -11.298 2.807 7.364 1.00 95.06 115 GLN A C 1
ATOM 864 O O . GLN A 1 115 ? -11.280 2.577 8.569 1.00 95.06 115 GLN A O 1
ATOM 869 N N . ILE A 1 116 ? -10.210 2.722 6.602 1.00 95.12 116 ILE A N 1
ATOM 870 C CA . ILE A 1 116 ? -8.871 2.467 7.129 1.00 95.12 116 ILE A CA 1
ATOM 871 C C . ILE A 1 116 ? -7.988 3.625 6.685 1.00 95.12 116 ILE A C 1
ATOM 873 O O . ILE A 1 116 ? -7.830 3.855 5.484 1.00 95.12 116 ILE A O 1
ATOM 877 N N . THR A 1 117 ? -7.416 4.347 7.640 1.00 95.19 117 THR A N 1
ATOM 878 C CA . THR A 1 117 ? -6.462 5.431 7.392 1.00 95.19 117 THR A CA 1
ATOM 879 C C . THR A 1 117 ? -5.157 5.162 8.120 1.00 95.19 117 THR A C 1
ATOM 881 O O . THR A 1 117 ? -5.123 4.443 9.115 1.00 95.19 117 THR A O 1
ATOM 884 N N . LEU A 1 118 ? -4.064 5.727 7.618 1.00 95.00 118 LEU A N 1
ATOM 885 C CA . LEU A 1 118 ? -2.817 5.798 8.371 1.00 95.00 118 LEU A CA 1
ATOM 886 C C . LEU A 1 118 ? -2.850 7.070 9.215 1.00 95.00 118 LEU A C 1
ATOM 888 O O . LEU A 1 118 ? -3.258 8.121 8.723 1.00 95.00 118 LEU A O 1
ATOM 892 N N . THR A 1 119 ? -2.474 6.970 10.488 1.00 92.12 119 THR A N 1
ATOM 893 C CA . THR A 1 119 ? -2.479 8.130 11.396 1.00 92.12 119 THR A CA 1
ATOM 894 C C . THR A 1 119 ? -1.276 9.045 11.183 1.00 92.12 119 THR A C 1
ATOM 896 O O . THR A 1 119 ? -1.301 10.198 11.594 1.00 92.12 119 THR A O 1
ATOM 899 N N . GLU A 1 120 ? -0.227 8.520 10.558 1.00 91.25 120 GLU A N 1
ATOM 900 C CA . GLU A 1 120 ? 1.035 9.187 10.251 1.00 91.25 120 GLU A CA 1
ATOM 901 C C . GLU A 1 120 ? 1.645 8.560 8.990 1.00 91.25 120 GLU A C 1
ATOM 903 O O . GLU A 1 120 ? 1.227 7.472 8.570 1.00 91.25 120 GLU A O 1
ATOM 908 N N . ASP A 1 121 ? 2.637 9.229 8.399 1.00 92.44 121 ASP A N 1
ATOM 909 C CA . ASP A 1 121 ? 3.372 8.671 7.266 1.00 92.44 121 ASP A CA 1
ATOM 910 C C . ASP A 1 121 ? 4.051 7.358 7.685 1.00 92.44 121 ASP A C 1
ATOM 912 O O . ASP A 1 121 ? 4.802 7.326 8.668 1.00 92.44 121 ASP A O 1
ATOM 916 N N . PRO A 1 122 ? 3.803 6.249 6.969 1.00 94.31 122 PRO A N 1
ATOM 917 C CA . PRO A 1 122 ? 4.381 4.972 7.335 1.00 94.31 122 PRO A CA 1
ATOM 918 C C . PRO A 1 122 ? 5.889 4.997 7.092 1.00 94.31 122 PRO A C 1
ATOM 920 O O . PRO A 1 122 ? 6.377 5.501 6.077 1.00 94.31 122 PRO A O 1
ATOM 923 N N . TYR A 1 123 ? 6.644 4.351 7.973 1.00 94.38 123 TYR A N 1
ATOM 924 C CA . TYR A 1 123 ? 8.028 4.032 7.660 1.00 94.38 123 TYR A CA 1
ATOM 925 C C . TYR A 1 123 ? 8.052 2.889 6.646 1.00 94.38 123 TYR A C 1
ATOM 927 O O . TYR A 1 123 ? 7.556 1.795 6.926 1.00 94.38 123 TYR A O 1
ATOM 935 N N . VAL A 1 124 ? 8.656 3.133 5.484 1.00 92.94 124 VAL A N 1
ATOM 936 C CA . VAL A 1 124 ? 8.806 2.146 4.413 1.00 92.94 124 VAL A CA 1
ATOM 937 C C . VAL A 1 124 ? 10.277 2.054 4.021 1.00 92.94 124 VAL A C 1
ATOM 939 O O . VAL A 1 124 ? 10.888 3.036 3.603 1.00 92.94 124 VAL A O 1
ATOM 942 N N . SER A 1 125 ? 10.846 0.858 4.134 1.00 92.56 125 SER A N 1
ATOM 943 C CA . SER A 1 125 ? 12.195 0.534 3.673 1.00 92.56 125 SER A CA 1
ATOM 944 C C . SER A 1 125 ? 12.126 -0.584 2.647 1.00 92.56 125 SER A C 1
ATOM 946 O O . SER A 1 125 ? 11.326 -1.506 2.782 1.00 92.56 125 SER A O 1
ATOM 948 N N . TYR A 1 126 ? 12.931 -0.490 1.598 1.00 91.44 126 TYR A N 1
ATOM 949 C CA . TYR A 1 126 ? 12.958 -1.457 0.509 1.00 91.44 126 TYR A CA 1
ATOM 950 C C . TYR A 1 126 ? 14.313 -1.433 -0.185 1.00 91.44 126 TYR A C 1
ATOM 952 O O . TYR A 1 126 ? 15.065 -0.455 -0.118 1.00 91.44 126 TYR A O 1
ATOM 960 N N . ARG A 1 127 ? 14.594 -2.496 -0.931 1.00 88.81 127 ARG A N 1
ATOM 961 C CA . ARG A 1 127 ? 15.764 -2.600 -1.795 1.00 88.81 127 ARG A CA 1
ATOM 962 C C . ARG A 1 127 ? 15.333 -2.745 -3.243 1.00 88.81 127 ARG A C 1
ATOM 964 O O . ARG A 1 127 ? 14.466 -3.557 -3.556 1.00 88.81 127 ARG A O 1
ATOM 971 N N . ILE A 1 128 ? 15.974 -1.986 -4.130 1.00 88.06 128 ILE A N 1
ATOM 972 C CA . ILE A 1 128 ? 15.757 -2.098 -5.573 1.00 88.06 128 ILE A CA 1
ATOM 973 C C . ILE A 1 128 ? 16.977 -2.736 -6.232 1.00 88.06 128 ILE A C 1
ATOM 975 O O . ILE A 1 128 ? 18.109 -2.306 -6.007 1.00 88.06 128 ILE A O 1
ATOM 979 N N . ALA A 1 129 ? 16.738 -3.721 -7.092 1.00 88.06 129 ALA A N 1
ATOM 980 C CA . ALA A 1 129 ? 17.728 -4.264 -8.010 1.00 88.06 129 ALA A CA 1
ATOM 981 C C . ALA A 1 129 ? 17.231 -4.142 -9.455 1.00 88.06 129 ALA A C 1
ATOM 983 O O . ALA A 1 129 ? 16.087 -4.464 -9.766 1.00 88.06 129 ALA A O 1
ATOM 984 N N . VAL A 1 130 ? 18.105 -3.702 -10.358 1.00 88.06 130 VAL A N 1
ATOM 985 C CA . VAL A 1 130 ? 17.806 -3.617 -11.793 1.00 88.06 130 VAL A CA 1
ATOM 986 C C . VAL A 1 130 ? 18.502 -4.774 -12.497 1.00 88.06 130 VAL A C 1
ATOM 988 O O . VAL A 1 130 ? 19.705 -4.975 -12.347 1.00 88.06 130 VAL A O 1
ATOM 991 N N . LYS A 1 131 ? 17.737 -5.557 -13.255 1.00 86.38 131 LYS A N 1
ATOM 992 C CA . LYS A 1 131 ? 18.219 -6.707 -14.023 1.00 86.38 131 LYS A CA 1
ATOM 993 C C . LYS A 1 131 ? 18.022 -6.420 -15.507 1.00 86.38 131 LYS A C 1
ATOM 995 O O . LYS A 1 131 ? 16.888 -6.286 -15.972 1.00 86.38 131 LYS A O 1
ATOM 1000 N N . ALA A 1 132 ? 19.131 -6.316 -16.232 1.00 80.94 132 ALA A N 1
ATOM 1001 C CA . ALA A 1 132 ? 19.126 -6.218 -17.685 1.00 80.94 132 ALA A CA 1
ATOM 1002 C C . ALA A 1 132 ? 19.002 -7.603 -18.337 1.00 80.94 132 ALA A C 1
ATOM 1004 O O . ALA A 1 132 ? 19.079 -8.635 -17.663 1.00 80.94 132 ALA A O 1
ATOM 1005 N N . ALA A 1 133 ? 18.773 -7.628 -19.650 1.00 76.25 133 ALA A N 1
ATOM 1006 C CA . ALA A 1 133 ? 18.751 -8.876 -20.402 1.00 76.25 133 ALA A CA 1
ATOM 1007 C C . ALA A 1 133 ? 20.118 -9.597 -20.321 1.00 76.25 133 ALA A C 1
ATOM 1009 O O . ALA A 1 133 ? 21.151 -8.934 -20.180 1.00 76.25 133 ALA A O 1
ATOM 1010 N N . PRO A 1 134 ? 20.149 -10.943 -20.414 1.00 73.56 134 PRO A N 1
ATOM 1011 C CA . PRO A 1 134 ? 21.399 -11.699 -20.418 1.00 73.56 134 PRO A CA 1
ATOM 1012 C C . PRO A 1 134 ? 22.385 -11.162 -21.464 1.00 73.56 134 PRO A C 1
ATOM 1014 O O . PRO A 1 134 ? 22.003 -10.922 -22.606 1.00 73.56 134 PRO A O 1
ATOM 1017 N N . GLY A 1 135 ? 23.646 -10.967 -21.069 1.00 72.38 135 GLY A N 1
ATOM 1018 C CA . GLY A 1 135 ? 24.694 -10.415 -21.935 1.00 72.38 135 GLY A CA 1
ATOM 1019 C C . GLY A 1 135 ? 24.812 -8.886 -21.928 1.00 72.38 135 GLY A C 1
ATOM 1020 O O . GLY A 1 135 ? 25.739 -8.364 -22.542 1.00 72.38 135 GLY A O 1
ATOM 1021 N N . MET A 1 136 ? 23.937 -8.161 -21.219 1.00 71.62 136 MET A N 1
ATOM 1022 C CA . MET A 1 136 ? 24.095 -6.715 -21.016 1.00 71.62 136 MET A CA 1
ATOM 1023 C C . MET A 1 136 ? 24.910 -6.381 -19.761 1.00 71.62 136 MET A C 1
ATOM 1025 O O . MET A 1 136 ? 24.834 -7.113 -18.769 1.00 71.62 136 MET A O 1
ATOM 1029 N N . PRO A 1 137 ? 25.646 -5.252 -19.759 1.00 71.69 137 PRO A N 1
ATOM 1030 C CA . PRO A 1 137 ? 26.308 -4.760 -18.558 1.00 71.69 137 PRO A CA 1
ATOM 1031 C C . PRO A 1 137 ? 25.297 -4.405 -17.455 1.00 71.69 137 PRO A C 1
ATOM 1033 O O . PRO A 1 137 ? 24.116 -4.169 -17.716 1.00 71.69 137 PRO A O 1
ATOM 1036 N N . SER A 1 138 ? 25.770 -4.344 -16.207 1.00 71.88 138 SER A N 1
ATOM 1037 C CA . SER A 1 138 ? 24.937 -3.956 -15.064 1.00 71.88 138 SER A CA 1
ATOM 1038 C C . SER A 1 138 ? 24.393 -2.536 -15.247 1.00 71.88 138 SER A C 1
ATOM 1040 O O . SER A 1 138 ? 25.162 -1.583 -15.368 1.00 71.88 138 SER A O 1
ATOM 1042 N N . VAL A 1 139 ? 23.068 -2.390 -15.219 1.00 75.50 139 VAL A N 1
ATOM 1043 C CA . VAL A 1 139 ? 22.374 -1.098 -15.313 1.00 75.50 139 VAL A CA 1
ATOM 1044 C C . VAL A 1 139 ? 21.962 -0.660 -13.913 1.00 75.50 139 VAL A C 1
ATOM 1046 O O . VAL A 1 139 ? 21.442 -1.459 -13.140 1.00 75.50 139 VAL A O 1
ATOM 1049 N N . SER A 1 140 ? 22.177 0.610 -13.578 1.00 74.81 140 SER A N 1
ATOM 1050 C CA . SER A 1 140 ? 21.698 1.193 -12.321 1.00 74.81 140 SER A CA 1
ATOM 1051 C C . SER A 1 140 ? 20.442 2.034 -12.561 1.00 74.81 140 SER A C 1
ATOM 1053 O O . SER A 1 140 ? 20.236 2.540 -13.663 1.00 74.81 140 SER A O 1
ATOM 1055 N N . LEU A 1 141 ? 19.619 2.245 -11.528 1.00 72.88 141 LEU A N 1
ATOM 1056 C CA . LEU A 1 141 ? 18.456 3.143 -11.624 1.00 72.88 141 LEU A CA 1
ATOM 1057 C C . LEU A 1 141 ? 18.841 4.561 -12.069 1.00 72.88 141 LEU A C 1
ATOM 1059 O O . LEU A 1 141 ? 18.080 5.200 -12.786 1.00 72.88 141 LEU A O 1
ATOM 1063 N N . GLY A 1 142 ? 20.021 5.043 -11.660 1.00 72.50 142 GLY A N 1
ATOM 1064 C CA . GLY A 1 142 ? 20.521 6.370 -12.028 1.00 72.50 142 GLY A CA 1
ATOM 1065 C C . GLY A 1 142 ? 20.941 6.486 -13.494 1.00 72.50 142 GLY A C 1
ATOM 1066 O O . GLY A 1 142 ? 21.048 7.591 -14.012 1.00 72.50 142 GLY A O 1
ATOM 1067 N N . SER A 1 143 ? 21.138 5.359 -14.183 1.00 73.62 143 SER A N 1
ATOM 1068 C CA . SER A 1 143 ? 21.492 5.338 -15.604 1.00 73.62 143 SER A CA 1
ATOM 1069 C C . SER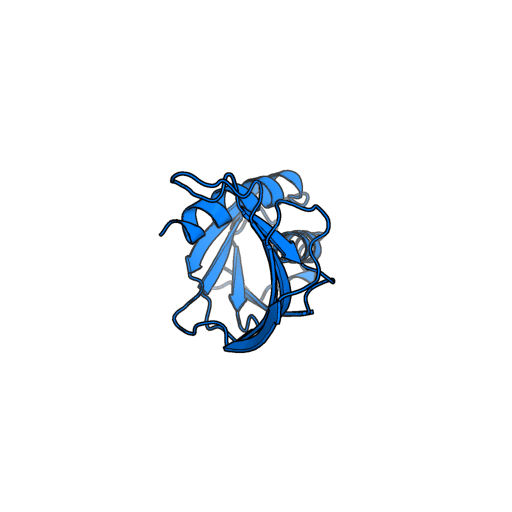 A 1 143 ? 20.311 5.691 -16.515 1.00 73.62 143 SER A C 1
ATOM 1071 O O . SER A 1 143 ? 20.525 5.961 -17.694 1.00 73.62 143 SER A O 1
ATOM 1073 N N . ILE A 1 144 ? 19.076 5.690 -15.993 1.00 76.44 144 ILE A N 1
ATOM 1074 C CA . ILE A 1 144 ? 17.864 6.031 -16.746 1.00 76.44 144 ILE A CA 1
ATOM 1075 C C . ILE A 1 144 ? 17.182 7.219 -16.061 1.00 76.44 144 ILE A C 1
ATOM 1077 O O . ILE A 1 144 ? 16.596 7.056 -14.985 1.00 76.44 144 ILE A O 1
ATOM 1081 N N . PRO A 1 145 ? 17.233 8.418 -16.669 1.00 77.50 145 PRO A N 1
ATOM 1082 C CA . PRO A 1 145 ? 16.631 9.614 -16.094 1.00 77.50 145 PRO A CA 1
ATOM 1083 C C . PRO A 1 145 ? 15.146 9.418 -15.756 1.00 77.50 145 PRO A C 1
ATOM 1085 O O . PRO A 1 145 ? 14.364 8.951 -16.582 1.00 77.50 145 PRO A O 1
ATOM 1088 N N . GLY A 1 146 ? 14.756 9.775 -14.530 1.00 77.88 146 GLY A N 1
ATOM 1089 C CA . GLY A 1 146 ? 13.368 9.720 -14.050 1.00 77.88 146 GLY A CA 1
ATOM 1090 C C . GLY A 1 146 ? 12.855 8.335 -13.631 1.00 77.88 146 GLY A C 1
ATOM 1091 O O . GLY A 1 146 ? 11.801 8.248 -13.010 1.00 77.88 146 GLY A O 1
ATOM 1092 N N . LEU A 1 147 ? 13.584 7.246 -13.900 1.00 79.12 147 LEU A N 1
ATOM 1093 C CA . LEU A 1 147 ? 13.130 5.900 -13.530 1.00 79.12 147 LEU A CA 1
ATOM 1094 C C . LEU A 1 147 ? 13.138 5.672 -12.015 1.00 79.12 147 LEU A C 1
ATOM 1096 O O . LEU A 1 147 ? 12.210 5.082 -11.471 1.00 79.12 147 LEU A O 1
ATOM 1100 N N . GLY A 1 148 ? 14.166 6.169 -11.324 1.00 79.25 148 GLY A N 1
ATOM 1101 C CA . GLY A 1 148 ? 14.257 6.053 -9.868 1.00 79.25 148 GLY A CA 1
ATOM 1102 C C . GLY A 1 148 ? 13.122 6.770 -9.131 1.00 79.25 148 GLY A C 1
ATOM 1103 O O . GLY A 1 148 ? 12.594 6.220 -8.169 1.00 79.25 148 GLY A O 1
ATOM 1104 N N . SER A 1 149 ? 12.723 7.962 -9.592 1.00 81.38 149 SER A N 1
ATOM 1105 C CA . SER A 1 149 ? 11.593 8.700 -9.012 1.00 81.38 149 SER A CA 1
ATOM 1106 C C . SER A 1 149 ? 10.269 8.003 -9.304 1.00 81.38 149 SER A C 1
ATOM 1108 O O . SER A 1 149 ? 9.533 7.727 -8.371 1.00 81.38 149 SER A O 1
ATOM 1110 N N . ALA A 1 150 ? 10.025 7.591 -10.553 1.00 79.56 150 ALA A N 1
ATOM 1111 C CA . ALA A 1 150 ? 8.787 6.898 -10.916 1.00 79.56 150 ALA A CA 1
ATOM 1112 C C . ALA A 1 150 ? 8.578 5.592 -10.126 1.00 79.56 150 ALA A C 1
ATOM 1114 O O . ALA A 1 150 ? 7.459 5.266 -9.743 1.00 79.56 150 ALA A O 1
ATOM 1115 N N . VAL A 1 151 ? 9.651 4.838 -9.849 1.00 79.50 151 VAL A N 1
ATOM 1116 C CA . VAL A 1 151 ? 9.566 3.631 -9.008 1.00 79.50 151 VAL A CA 1
ATOM 1117 C C . VAL A 1 151 ? 9.327 3.985 -7.541 1.00 79.50 151 VAL A C 1
ATOM 1119 O O . VAL A 1 151 ? 8.554 3.298 -6.881 1.00 79.50 151 VAL A O 1
ATOM 1122 N N . ARG A 1 152 ? 9.972 5.036 -7.021 1.00 82.00 152 ARG A N 1
ATOM 1123 C CA . ARG A 1 152 ? 9.783 5.482 -5.635 1.00 82.00 152 ARG A CA 1
ATOM 1124 C C . ARG A 1 152 ? 8.347 5.942 -5.391 1.00 82.00 152 ARG A C 1
ATOM 1126 O O . ARG A 1 152 ? 7.727 5.441 -4.461 1.00 82.00 152 ARG A O 1
ATOM 1133 N N . ASP A 1 153 ? 7.826 6.797 -6.262 1.00 80.38 153 ASP A N 1
ATOM 1134 C CA . ASP A 1 153 ? 6.477 7.373 -6.170 1.00 80.38 153 ASP A CA 1
ATOM 1135 C C . ASP A 1 153 ? 5.373 6.314 -6.345 1.00 80.38 153 ASP A C 1
ATOM 1137 O O . ASP A 1 153 ? 4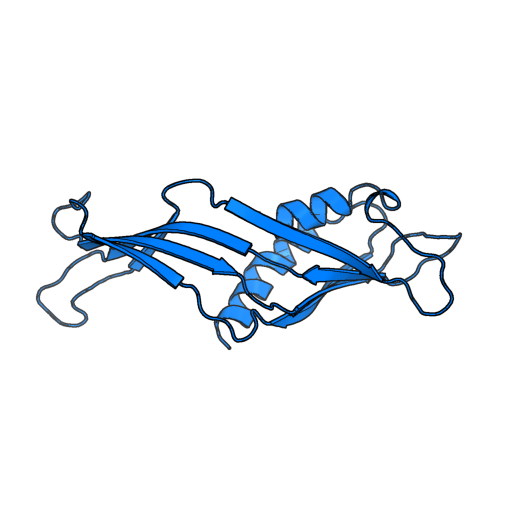.225 6.507 -5.957 1.00 80.38 153 ASP A O 1
ATOM 1141 N N . ALA A 1 154 ? 5.706 5.162 -6.930 1.00 76.62 154 ALA A N 1
ATOM 1142 C CA . ALA A 1 154 ? 4.806 4.018 -7.000 1.00 76.62 154 ALA A CA 1
ATOM 1143 C C . ALA A 1 154 ? 4.759 3.195 -5.703 1.00 76.62 154 ALA A C 1
ATOM 1145 O O . ALA A 1 154 ? 3.808 2.437 -5.500 1.00 76.62 154 ALA A O 1
ATOM 1146 N N . ILE A 1 155 ? 5.804 3.280 -4.875 1.00 76.62 155 ILE A N 1
ATOM 1147 C CA . ILE A 1 155 ? 5.940 2.524 -3.623 1.00 76.62 155 ILE A CA 1
ATOM 1148 C C . ILE A 1 155 ? 5.398 3.328 -2.432 1.00 76.62 155 ILE A C 1
ATOM 1150 O O . ILE A 1 155 ? 4.824 2.718 -1.529 1.00 76.62 155 ILE A O 1
ATOM 1154 N N . THR A 1 156 ? 5.589 4.651 -2.427 1.00 68.00 156 THR A N 1
ATOM 1155 C CA . THR A 1 156 ? 5.116 5.591 -1.389 1.00 68.00 156 THR A CA 1
ATOM 1156 C C . THR A 1 156 ? 3.762 6.185 -1.747 1.00 68.00 156 THR A C 1
ATOM 1158 O O . THR A 1 156 ? 2.858 6.164 -0.888 1.00 68.00 156 THR A O 1
#

InterPro domains:
  IPR031468 Synaptotagmin-like mitochondrial-lipid-binding domain [PS51847] (1-156)
  IPR045050 Synaptotagmin, plant [PTHR10774] (2-155)

Sequence (156 aa):
QATRATVRRVIEPKLDSQRPKGISSMTFDAFNLGTIPPLIEHIALVPPDEADELQIQVKFTWKGNPKVVFKVQGPMIYGGTSPLKIDVGELAISATAKITLAHLMGEAPCVGGTQITLTEDPYVSYRIAVKAAPGMPSVSLGSIPGLGSAVRDAIT

pLDDT: mean 86.93, std 8.54, range [52.75, 97.81]

Secondary structure (DSSP, 8-state):
-HHHHHHHHHHHHHHHHTPPTT--EEEEEEEE--SPPPEEEEEEEE--SSTT-EEEEEEEEEE---EEEEEEE--EETTEE--EEEEEEEEEEEEEEEEEE-SB-SSTTSBS-EEEEESSPPEEEEEEEEEPPTTSPPPPGGGSTTHHHHHHHHH-

Foldseek 3Di:
DVVVVVLQVPLLVLLVVLPDPQWPGKHWPDWDQADFDKDWPDKDWDDDPDPQKTKMKTWIKDQTFIWTKIWIWGHQDPNDTFIKIKTKGRKIKTFMKMKMFDRADPDPVRTPDIDIDTPDDIDIDIDIAMGTDPPDDGDDCVNGPSSVVSVVVSVD

Organism: Micromonas pusilla (NCBI:txid38833)

Radius of gyration: 19.93 Å; chains: 1; bounding box: 56×27×50 Å